Protein AF-A0A932MDP1-F1 (afdb_monomer_lite)

Radius of gyration: 22.22 Å; chains: 1; bounding box: 44×88×32 Å

Sequence (148 aa):
MPSPAPAIALRRVQPAVAAPDLAERGWITVPPAEAERRLGGPLATIPGLPSLGTSVFGTGPSAVARTIQVLGPGLTIELVQQRATTAAPERAARERAAAPAAMPQAERAIGDEPGRALTVPWEGFSVTGRALVPDDSLRRLLSRLSRP

Secondary structure (DSSP, 8-state):
----PPP--------------TTTTTEEE--HHHHHHHHTSPPPB-TTPPEEEEEEESSGGG-EEEEEEEEETTEEEEEEEEE-----HHHHHHHHHHS-S----S-SSS-----EEEEEEETTEEEEEEESS-HHHHHHHHTT-B--

pLDDT: mean 71.22, std 23.68, range [29.02, 95.0]

Structure (mmCIF, N/CA/C/O backbone):
data_AF-A0A932MDP1-F1
#
_entry.id   AF-A0A932MDP1-F1
#
loop_
_atom_site.group_PDB
_atom_site.id
_atom_site.type_symbol
_atom_site.label_atom_id
_atom_site.label_alt_id
_atom_site.label_comp_id
_atom_site.label_asym_id
_atom_site.label_entity_id
_atom_site.label_seq_id
_atom_site.pdbx_PDB_ins_code
_atom_site.Cartn_x
_atom_site.Cartn_y
_atom_site.Cartn_z
_atom_site.occupancy
_atom_site.B_iso_or_equiv
_atom_site.auth_seq_id
_atom_site.auth_comp_id
_atom_site.auth_asym_id
_atom_site.auth_atom_id
_atom_site.pdbx_PDB_model_num
ATOM 1 N N . MET A 1 1 ? 17.578 74.326 -5.468 1.00 46.22 1 MET A N 1
ATOM 2 C CA . MET A 1 1 ? 17.653 73.267 -6.496 1.00 46.22 1 MET A CA 1
ATOM 3 C C . MET A 1 1 ? 17.342 71.934 -5.829 1.00 46.22 1 MET A C 1
ATOM 5 O O . MET A 1 1 ? 17.886 71.703 -4.756 1.00 46.22 1 MET A O 1
ATOM 9 N N . PRO A 1 2 ? 16.385 71.158 -6.361 1.00 47.12 2 PRO A N 1
ATOM 10 C CA . PRO A 1 2 ? 15.727 70.072 -5.638 1.00 47.12 2 PRO A CA 1
ATOM 11 C C . PRO A 1 2 ? 16.583 68.804 -5.509 1.00 47.12 2 PRO A C 1
ATOM 13 O O . PRO A 1 2 ? 17.313 68.425 -6.419 1.00 47.12 2 PRO A O 1
ATOM 16 N N . SER A 1 3 ? 16.432 68.163 -4.351 1.00 43.78 3 SER A N 1
ATOM 17 C CA . SER A 1 3 ? 16.955 66.846 -3.983 1.00 43.78 3 SER A CA 1
ATOM 18 C C . SER A 1 3 ? 16.278 65.747 -4.816 1.00 43.78 3 SER A C 1
ATOM 20 O O . SER A 1 3 ? 15.045 65.751 -4.888 1.00 43.78 3 SER A O 1
ATOM 22 N N . PRO A 1 4 ? 16.998 64.786 -5.422 1.00 47.69 4 PRO A N 1
ATOM 23 C CA . PRO A 1 4 ? 16.349 63.619 -6.002 1.00 47.69 4 PRO A CA 1
ATOM 24 C C . PRO A 1 4 ? 15.900 62.669 -4.882 1.00 47.69 4 PRO A C 1
ATOM 26 O O . PRO A 1 4 ? 16.712 62.103 -4.152 1.00 47.69 4 PRO A O 1
ATOM 29 N N . ALA A 1 5 ? 14.584 62.505 -4.743 1.00 48.38 5 ALA A N 1
ATOM 30 C CA . ALA A 1 5 ? 13.978 61.476 -3.907 1.00 48.38 5 ALA A CA 1
ATOM 31 C C . ALA A 1 5 ? 14.319 60.076 -4.461 1.00 48.38 5 ALA A C 1
ATOM 33 O O . ALA A 1 5 ? 14.197 59.865 -5.671 1.00 48.38 5 ALA A O 1
ATOM 34 N N . PRO A 1 6 ? 14.716 59.097 -3.629 1.00 42.00 6 PRO A N 1
ATOM 35 C CA . PRO A 1 6 ? 14.896 57.736 -4.104 1.00 42.00 6 PRO A CA 1
ATOM 36 C C . PRO A 1 6 ? 13.525 57.111 -4.391 1.00 42.00 6 PRO A C 1
ATOM 38 O O . PRO A 1 6 ? 12.680 56.972 -3.507 1.00 42.00 6 PRO A O 1
ATOM 41 N N . ALA A 1 7 ? 13.304 56.737 -5.651 1.00 46.62 7 ALA A N 1
ATOM 42 C CA . ALA A 1 7 ? 12.147 55.967 -6.078 1.00 46.62 7 ALA A CA 1
ATOM 43 C C . ALA A 1 7 ? 12.170 54.586 -5.403 1.00 46.62 7 ALA A C 1
ATOM 45 O O . ALA A 1 7 ? 13.088 53.791 -5.612 1.00 46.62 7 ALA A O 1
ATOM 46 N N . ILE A 1 8 ? 11.147 54.293 -4.598 1.00 44.41 8 ILE A N 1
ATOM 47 C CA . ILE A 1 8 ? 10.910 52.962 -4.039 1.00 44.41 8 ILE A CA 1
ATOM 48 C C . ILE A 1 8 ? 10.470 52.064 -5.197 1.00 44.41 8 ILE A C 1
ATOM 50 O O . ILE A 1 8 ? 9.296 51.998 -5.558 1.00 44.41 8 ILE A O 1
ATOM 54 N N . ALA A 1 9 ? 11.430 51.380 -5.812 1.00 44.16 9 ALA A N 1
ATOM 55 C CA . ALA A 1 9 ? 11.133 50.259 -6.681 1.00 44.16 9 ALA A CA 1
ATOM 56 C C . ALA A 1 9 ? 10.560 49.138 -5.803 1.00 44.16 9 ALA A C 1
ATOM 58 O O . ALA A 1 9 ? 11.300 48.436 -5.112 1.00 44.16 9 ALA A O 1
ATOM 59 N N . LEU A 1 10 ? 9.235 48.971 -5.825 1.00 46.59 10 LEU A N 1
ATOM 60 C CA . LEU A 1 10 ? 8.562 47.761 -5.359 1.00 46.59 10 LEU A CA 1
ATOM 61 C C . LEU A 1 10 ? 9.043 46.600 -6.235 1.00 46.59 10 LEU A C 1
ATOM 63 O O . LEU A 1 10 ? 8.424 46.239 -7.238 1.00 46.59 10 LEU A O 1
ATOM 67 N N . ARG A 1 11 ? 10.196 46.026 -5.882 1.00 39.69 11 ARG A N 1
ATOM 68 C CA . ARG A 1 11 ? 10.621 44.733 -6.402 1.00 39.69 11 ARG A CA 1
ATOM 69 C C . ARG 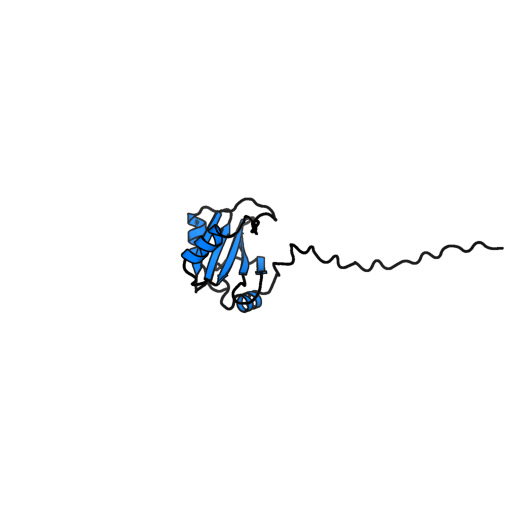A 1 11 ? 9.542 43.757 -5.957 1.00 39.69 11 ARG A C 1
ATOM 71 O O . ARG A 1 11 ? 9.449 43.437 -4.776 1.00 39.69 11 ARG A O 1
ATOM 78 N N . ARG A 1 12 ? 8.706 43.321 -6.907 1.00 41.50 12 ARG A N 1
ATOM 79 C CA . ARG A 1 12 ? 7.881 42.125 -6.742 1.00 41.50 12 ARG A CA 1
ATOM 80 C C . ARG A 1 12 ? 8.800 41.061 -6.167 1.00 41.50 12 ARG A C 1
ATOM 82 O O . ARG A 1 12 ? 9.736 40.632 -6.842 1.00 41.50 12 ARG A O 1
ATOM 89 N N . VAL A 1 13 ? 8.541 40.675 -4.925 1.00 40.75 13 VAL A N 1
ATOM 90 C CA . VAL A 1 13 ? 9.029 39.418 -4.388 1.00 40.75 13 VAL A CA 1
ATOM 91 C C . VAL A 1 13 ? 8.341 38.371 -5.255 1.00 40.75 13 VAL A C 1
ATOM 93 O O . VAL A 1 13 ? 7.198 37.997 -5.017 1.00 40.75 13 VAL A O 1
ATOM 96 N N . GLN A 1 14 ? 8.991 37.983 -6.355 1.00 38.03 14 GLN A N 1
ATOM 97 C CA . GLN A 1 14 ? 8.755 36.664 -6.911 1.00 38.03 14 GLN A CA 1
ATOM 98 C C . GLN A 1 14 ? 8.972 35.728 -5.727 1.00 38.03 14 GLN A C 1
ATOM 100 O O . GLN A 1 14 ? 10.034 35.837 -5.101 1.00 38.03 14 GLN A O 1
ATOM 105 N N . PRO A 1 15 ? 8.001 34.879 -5.352 1.00 37.72 15 PRO A N 1
ATOM 106 C CA . PRO A 1 15 ? 8.327 33.775 -4.481 1.00 37.72 15 PRO A CA 1
ATOM 107 C C . PRO A 1 15 ? 9.419 33.021 -5.229 1.00 37.72 15 PRO A C 1
ATOM 109 O O . PRO A 1 15 ? 9.168 32.390 -6.256 1.00 37.72 15 PRO A O 1
ATOM 112 N N . ALA A 1 16 ? 10.662 33.190 -4.774 1.00 38.00 16 ALA A N 1
ATOM 113 C CA . ALA A 1 16 ? 11.704 32.243 -5.062 1.00 38.00 16 ALA A CA 1
ATOM 114 C C . ALA A 1 16 ? 11.079 30.926 -4.634 1.00 38.00 16 ALA A C 1
ATOM 116 O O . ALA A 1 16 ? 10.789 30.737 -3.452 1.00 38.00 16 ALA A O 1
ATOM 117 N N . VAL A 1 17 ? 10.731 30.099 -5.619 1.00 44.00 17 VAL A N 1
ATOM 118 C CA . VAL A 1 17 ? 10.388 28.707 -5.397 1.00 44.00 17 VAL A CA 1
ATOM 119 C C . VAL A 1 17 ? 11.628 28.163 -4.718 1.00 44.00 17 VAL A C 1
ATOM 121 O O . VAL A 1 17 ? 12.634 27.885 -5.369 1.00 44.00 17 VAL A O 1
ATOM 124 N N . ALA A 1 18 ? 11.598 28.186 -3.388 1.00 35.44 18 ALA A N 1
ATOM 125 C CA . ALA A 1 18 ? 12.591 27.585 -2.541 1.00 35.44 18 ALA A CA 1
ATOM 126 C C . ALA A 1 18 ? 12.543 26.127 -2.951 1.00 35.44 18 ALA A C 1
ATOM 128 O O . ALA A 1 18 ? 11.578 25.429 -2.654 1.00 35.44 18 ALA A O 1
ATOM 129 N N . ALA A 1 19 ? 13.500 25.731 -3.786 1.00 37.69 19 ALA A N 1
ATOM 130 C CA . ALA A 1 19 ? 13.622 24.365 -4.224 1.00 37.69 19 ALA A CA 1
ATOM 131 C C . ALA A 1 19 ? 13.722 23.534 -2.944 1.00 37.69 19 ALA A C 1
ATOM 133 O O . ALA A 1 19 ? 14.692 23.737 -2.207 1.00 37.69 19 ALA A O 1
ATOM 134 N N . PRO A 1 20 ? 12.740 22.663 -2.646 1.00 38.12 20 PRO A N 1
ATOM 135 C CA . PRO A 1 20 ? 12.806 21.871 -1.445 1.00 38.12 20 PRO A CA 1
ATOM 136 C C . PRO A 1 20 ? 14.086 21.046 -1.477 1.00 38.12 20 PRO A C 1
ATOM 138 O O . PRO A 1 20 ? 14.567 20.571 -2.522 1.00 38.12 20 PRO A O 1
ATOM 141 N N . ASP A 1 21 ? 14.657 21.029 -0.292 1.00 37.06 21 ASP A N 1
ATOM 142 C CA . ASP A 1 21 ? 15.932 20.503 0.117 1.00 37.06 21 ASP A CA 1
ATOM 143 C C . ASP A 1 21 ? 16.197 19.103 -0.463 1.00 37.06 21 ASP A C 1
ATOM 145 O O . ASP A 1 21 ? 15.305 18.259 -0.565 1.00 37.06 21 ASP A O 1
ATOM 149 N N . LEU A 1 22 ? 17.433 18.860 -0.903 1.00 44.09 22 LEU A N 1
ATOM 150 C CA . LEU A 1 22 ? 17.832 17.701 -1.712 1.00 44.09 22 LEU A CA 1
ATOM 151 C C . LEU A 1 22 ? 17.597 16.333 -1.028 1.00 44.09 22 LEU A C 1
ATOM 153 O O . LEU A 1 22 ? 17.714 15.307 -1.692 1.00 44.09 22 LEU A O 1
ATOM 157 N N . ALA A 1 23 ? 17.249 16.306 0.261 1.00 44.84 23 ALA A N 1
ATOM 158 C CA . ALA A 1 23 ? 16.926 15.101 1.026 1.00 44.84 23 ALA A CA 1
ATOM 159 C C . ALA A 1 23 ? 15.446 14.665 0.914 1.00 44.84 23 ALA A C 1
ATOM 161 O O . ALA A 1 23 ? 15.159 13.471 0.984 1.00 44.84 23 ALA A O 1
ATOM 162 N N . GLU A 1 24 ? 14.515 15.585 0.631 1.00 47.09 24 GLU A N 1
ATOM 163 C CA . GLU A 1 24 ? 13.134 15.253 0.229 1.00 47.09 24 GLU A CA 1
ATOM 164 C C . GLU A 1 24 ? 13.041 14.864 -1.259 1.00 47.09 24 GLU A C 1
ATOM 166 O O . GLU A 1 24 ? 12.036 14.316 -1.708 1.00 47.09 24 GLU A O 1
ATOM 171 N N . ARG A 1 25 ? 14.111 15.071 -2.041 1.00 49.78 25 ARG A N 1
ATOM 172 C CA . ARG A 1 25 ? 14.144 14.805 -3.495 1.00 49.78 25 ARG A CA 1
ATOM 173 C C . ARG A 1 25 ? 14.170 13.326 -3.898 1.00 49.78 25 ARG A C 1
ATOM 175 O O . ARG A 1 25 ? 14.308 13.028 -5.083 1.00 49.78 25 ARG A O 1
ATOM 182 N N . GLY A 1 26 ? 14.046 12.402 -2.950 1.00 70.56 26 GLY A N 1
ATOM 183 C CA . GLY A 1 26 ? 14.027 10.967 -3.228 1.00 70.56 26 GLY A CA 1
ATOM 184 C C . GLY A 1 26 ? 12.630 10.404 -3.488 1.00 70.56 26 GLY A C 1
ATOM 185 O O . GLY A 1 26 ? 12.445 9.618 -4.417 1.00 70.56 26 GLY A O 1
ATOM 186 N N . TRP A 1 27 ? 11.657 10.775 -2.655 1.00 79.94 27 TRP A N 1
ATOM 187 C CA . TRP A 1 27 ? 10.306 10.224 -2.701 1.00 79.94 27 TRP A CA 1
ATOM 188 C C . TRP A 1 27 ? 9.373 11.207 -3.381 1.00 79.94 27 TRP A C 1
ATOM 190 O O . TRP A 1 27 ? 9.181 12.323 -2.910 1.00 79.94 27 TRP A O 1
ATOM 200 N N . ILE A 1 28 ? 8.754 10.778 -4.472 1.00 86.50 28 ILE A N 1
ATOM 201 C CA . ILE A 1 28 ? 7.751 11.584 -5.156 1.00 86.50 28 ILE A CA 1
ATOM 202 C C . ILE A 1 28 ? 6.363 11.020 -4.896 1.00 86.50 28 ILE A C 1
ATOM 204 O O . ILE A 1 28 ? 6.118 9.833 -5.104 1.00 86.50 28 ILE A O 1
ATOM 208 N N . THR A 1 29 ? 5.441 11.867 -4.449 1.00 90.94 29 THR A N 1
ATOM 209 C CA . THR A 1 29 ? 4.029 11.491 -4.361 1.00 90.94 29 THR A CA 1
ATOM 210 C C . THR A 1 29 ? 3.459 11.379 -5.765 1.00 90.94 29 THR A C 1
ATOM 212 O O . THR A 1 29 ? 3.566 12.307 -6.567 1.00 90.94 29 THR A O 1
ATOM 215 N N . VAL A 1 30 ? 2.874 10.227 -6.069 1.00 91.25 30 VAL A N 1
ATOM 216 C CA . VAL A 1 30 ? 2.350 9.905 -7.395 1.00 91.25 30 VAL A CA 1
ATOM 217 C C . VAL A 1 30 ? 0.993 9.215 -7.279 1.00 91.25 30 VAL A C 1
ATOM 219 O O . VAL A 1 30 ? 0.688 8.618 -6.245 1.00 91.25 30 VAL A O 1
ATOM 222 N N . PRO A 1 31 ? 0.169 9.247 -8.339 1.00 91.50 31 PRO A N 1
ATOM 223 C CA . PRO A 1 31 ? -1.018 8.405 -8.408 1.00 91.50 31 PRO A CA 1
ATOM 224 C C . PRO A 1 31 ? -0.653 6.910 -8.310 1.00 91.50 31 PRO A C 1
ATOM 226 O O . PRO A 1 31 ? 0.401 6.521 -8.822 1.00 91.50 31 PRO A O 1
ATOM 229 N N . PRO A 1 32 ? -1.529 6.047 -7.757 1.00 90.88 32 PRO A N 1
ATOM 230 C CA . PRO A 1 32 ? -1.259 4.612 -7.617 1.00 90.88 32 PRO A CA 1
ATOM 231 C C . PRO A 1 32 ? -0.826 3.935 -8.924 1.00 90.88 32 PRO A C 1
ATOM 233 O O . PRO A 1 32 ? 0.180 3.237 -8.948 1.00 90.88 32 PRO A O 1
ATOM 236 N N . ALA A 1 33 ? -1.498 4.240 -10.038 1.00 91.56 33 ALA A N 1
ATOM 237 C CA . ALA A 1 33 ? -1.155 3.687 -11.351 1.00 91.56 33 ALA A CA 1
ATOM 238 C C . ALA A 1 33 ? 0.273 4.046 -11.812 1.00 91.56 33 ALA A C 1
ATOM 240 O O . ALA A 1 33 ? 0.921 3.279 -12.521 1.00 91.56 33 ALA A O 1
ATOM 241 N N . GLU A 1 34 ? 0.789 5.214 -11.422 1.00 91.06 34 GLU A N 1
ATOM 242 C CA . GLU A 1 34 ? 2.168 5.601 -11.727 1.00 91.06 34 GLU A CA 1
ATOM 243 C C . GLU A 1 34 ? 3.170 4.879 -10.820 1.00 91.06 34 GLU A C 1
ATOM 245 O O . GLU A 1 34 ? 4.255 4.509 -11.271 1.00 91.06 34 GLU A O 1
ATOM 250 N N . ALA A 1 35 ? 2.793 4.611 -9.569 1.00 91.12 35 ALA A N 1
ATOM 251 C CA . ALA A 1 35 ? 3.597 3.776 -8.689 1.00 91.12 35 ALA A CA 1
ATOM 252 C C . ALA A 1 35 ? 3.718 2.343 -9.206 1.00 91.12 35 ALA A C 1
ATOM 254 O O . ALA A 1 35 ? 4.830 1.822 -9.286 1.00 91.12 35 ALA A O 1
ATOM 255 N N . GLU A 1 36 ? 2.611 1.752 -9.651 1.00 92.19 36 GLU A N 1
ATOM 256 C CA . GLU A 1 36 ? 2.592 0.425 -10.272 1.00 92.19 36 GLU A CA 1
ATOM 257 C C . GLU A 1 36 ? 3.476 0.360 -11.516 1.00 92.19 36 GLU A C 1
ATOM 259 O O . GLU A 1 36 ? 4.267 -0.571 -11.685 1.00 92.19 36 GLU A O 1
ATOM 264 N N . ARG A 1 37 ? 3.409 1.390 -12.370 1.00 90.38 37 ARG A N 1
ATOM 265 C CA . ARG A 1 37 ? 4.269 1.494 -13.555 1.00 90.38 37 ARG A CA 1
ATOM 266 C C . ARG A 1 37 ? 5.751 1.517 -13.197 1.00 90.38 37 ARG A C 1
ATOM 268 O O . ARG A 1 37 ? 6.531 0.802 -13.823 1.00 90.38 37 ARG A O 1
ATOM 275 N N . ARG A 1 38 ? 6.150 2.314 -12.203 1.00 89.12 38 ARG A N 1
ATOM 276 C CA . ARG A 1 38 ? 7.561 2.444 -11.795 1.00 89.12 38 ARG A CA 1
ATOM 277 C C . ARG A 1 38 ? 8.089 1.197 -11.112 1.00 89.12 38 ARG A C 1
ATOM 279 O O . ARG A 1 38 ? 9.222 0.804 -11.371 1.00 89.12 38 ARG A O 1
ATOM 286 N N . LEU A 1 39 ? 7.260 0.581 -10.280 1.00 89.19 39 LEU A N 1
ATOM 287 C CA . LEU A 1 39 ? 7.543 -0.687 -9.621 1.00 89.19 39 LEU A CA 1
ATOM 288 C C . LEU A 1 39 ? 7.564 -1.865 -10.623 1.00 89.19 39 LEU A C 1
ATOM 290 O O . LEU A 1 39 ? 8.259 -2.874 -10.442 1.00 89.19 39 LEU A O 1
ATOM 294 N N . GLY A 1 40 ? 6.822 -1.716 -11.721 1.00 89.69 40 GLY A N 1
ATOM 295 C CA . GLY A 1 40 ? 6.654 -2.703 -12.777 1.00 89.69 40 GLY A CA 1
ATOM 296 C C . GLY A 1 40 ? 5.772 -3.872 -12.343 1.00 89.69 40 GLY A C 1
ATOM 297 O O . GLY A 1 40 ? 6.114 -5.020 -12.625 1.00 89.69 40 GLY A O 1
ATOM 298 N N . GLY A 1 41 ? 4.684 -3.577 -11.629 1.00 90.44 41 GLY A N 1
ATOM 299 C CA . GLY A 1 41 ? 3.683 -4.541 -11.175 1.00 90.44 41 GLY A CA 1
ATOM 300 C C . GLY A 1 41 ? 2.683 -3.926 -10.191 1.00 90.44 41 GLY A C 1
ATOM 301 O O . GLY A 1 41 ? 2.722 -2.717 -9.969 1.00 90.44 41 GLY A O 1
ATOM 302 N N . PRO A 1 42 ? 1.770 -4.735 -9.628 1.00 92.50 42 PRO A N 1
ATOM 303 C CA . PRO A 1 42 ? 0.688 -4.235 -8.788 1.00 92.50 42 PRO A CA 1
ATOM 304 C C . PRO A 1 42 ? 1.198 -3.626 -7.481 1.00 92.50 42 PRO A C 1
ATOM 306 O O . PRO A 1 42 ? 2.197 -4.080 -6.913 1.00 92.50 42 PRO A O 1
ATOM 309 N N . LEU A 1 43 ? 0.472 -2.629 -6.982 1.00 93.44 43 LEU A N 1
ATOM 310 C CA . LEU A 1 43 ? 0.744 -2.009 -5.692 1.00 93.44 43 LEU A CA 1
ATOM 311 C C . LEU A 1 43 ? 0.059 -2.811 -4.582 1.00 93.44 43 LEU A C 1
ATOM 313 O O . LEU A 1 43 ? -1.104 -3.187 -4.692 1.00 93.44 43 LEU A O 1
ATOM 317 N N . ALA A 1 44 ? 0.775 -3.069 -3.497 1.00 93.94 44 ALA A N 1
ATOM 318 C CA . ALA A 1 44 ? 0.250 -3.776 -2.346 1.00 93.94 44 ALA A CA 1
ATOM 319 C C . ALA A 1 44 ? -0.584 -2.820 -1.485 1.00 93.94 44 ALA A C 1
ATOM 321 O O . ALA A 1 44 ? -0.125 -1.743 -1.090 1.00 93.94 44 ALA A O 1
ATOM 322 N N . THR A 1 45 ? -1.807 -3.232 -1.170 1.00 95.00 45 THR A N 1
ATOM 323 C CA . THR A 1 45 ? -2.742 -2.498 -0.310 1.00 95.00 45 THR A CA 1
ATOM 324 C C . THR A 1 45 ? -3.497 -3.461 0.599 1.00 95.00 45 THR A C 1
ATOM 326 O O . THR A 1 45 ? -3.516 -4.668 0.358 1.00 95.00 45 THR A O 1
ATOM 329 N N . ILE A 1 46 ? -4.119 -2.948 1.659 1.00 93.56 46 ILE A N 1
ATOM 330 C CA . ILE A 1 46 ? -5.034 -3.712 2.509 1.00 93.56 46 ILE A CA 1
ATOM 331 C C . ILE A 1 46 ? -6.474 -3.276 2.190 1.00 93.56 46 ILE A C 1
ATOM 333 O O . ILE A 1 46 ? -6.815 -2.105 2.395 1.00 93.56 46 ILE A O 1
ATOM 337 N N . PRO A 1 47 ? -7.347 -4.194 1.732 1.00 90.75 47 PRO A N 1
ATOM 338 C CA . PRO A 1 47 ? -8.739 -3.893 1.418 1.00 90.75 47 PRO A CA 1
ATOM 339 C C . PRO A 1 47 ? -9.516 -3.283 2.576 1.00 90.75 47 PRO A C 1
ATOM 341 O O . PRO A 1 47 ? -9.448 -3.756 3.715 1.00 90.75 47 PRO A O 1
ATOM 344 N N . GLY A 1 48 ? -10.336 -2.285 2.251 1.00 89.00 48 GLY A N 1
ATOM 345 C CA . GLY A 1 48 ? -11.205 -1.604 3.208 1.00 89.00 48 GLY A CA 1
ATOM 346 C C . GLY A 1 48 ? -10.496 -0.558 4.068 1.00 89.00 48 GLY A C 1
ATOM 347 O O . GLY A 1 48 ? -11.163 0.078 4.880 1.00 89.00 48 GLY A O 1
ATOM 348 N N . LEU A 1 49 ? -9.185 -0.349 3.889 1.00 92.44 49 LEU A N 1
ATOM 349 C CA . LEU A 1 49 ? -8.462 0.746 4.531 1.00 92.44 49 LEU A CA 1
ATOM 350 C C . LEU A 1 49 ? -8.330 1.948 3.583 1.00 92.44 49 LEU A C 1
ATOM 352 O O . LEU A 1 49 ? -7.879 1.780 2.447 1.00 92.44 49 LEU A O 1
ATOM 356 N N . PRO A 1 50 ? -8.671 3.169 4.031 1.00 92.31 50 PRO A N 1
ATOM 357 C CA . PRO A 1 50 ? -8.431 4.381 3.258 1.00 92.31 50 PRO A CA 1
ATOM 358 C C . PRO A 1 50 ? -6.934 4.618 3.046 1.00 92.31 50 PRO A C 1
ATOM 360 O O . PRO A 1 50 ? -6.155 4.563 3.998 1.00 92.31 50 PRO A O 1
ATOM 363 N N . SER A 1 51 ? -6.540 4.946 1.818 1.00 90.69 51 SER A N 1
ATOM 364 C CA . SER A 1 51 ? -5.166 5.338 1.491 1.00 90.69 51 SER A CA 1
ATOM 365 C C . SER A 1 51 ? -4.990 6.852 1.633 1.00 90.69 51 SER A C 1
ATOM 367 O O . SER A 1 51 ? -5.759 7.621 1.061 1.00 90.69 51 SER A O 1
ATOM 369 N N . LEU A 1 52 ? -3.964 7.284 2.368 1.00 90.38 52 LEU A N 1
ATOM 370 C CA . LEU A 1 52 ? -3.584 8.698 2.506 1.00 90.38 52 LEU A CA 1
ATOM 371 C C . LEU A 1 52 ? -2.699 9.178 1.356 1.00 90.38 52 LEU A C 1
ATOM 373 O O . LEU A 1 52 ? -2.709 10.357 1.013 1.00 90.38 52 LEU A O 1
ATOM 377 N N . GLY A 1 53 ? -1.926 8.274 0.762 1.00 90.69 53 GLY A N 1
ATOM 378 C CA . GLY A 1 53 ? -1.062 8.610 -0.356 1.00 90.69 53 GLY A CA 1
ATOM 379 C C . GLY A 1 53 ? -0.128 7.479 -0.746 1.00 90.69 53 GLY A C 1
ATOM 380 O O . GLY A 1 53 ? 0.079 6.521 0.007 1.00 90.69 53 GLY A O 1
ATOM 381 N N . THR A 1 54 ? 0.443 7.637 -1.936 1.00 92.19 54 THR A N 1
ATOM 382 C CA . THR A 1 54 ? 1.467 6.754 -2.481 1.00 92.19 54 THR A CA 1
ATOM 383 C C . THR A 1 54 ? 2.654 7.590 -2.926 1.00 92.19 54 THR A C 1
ATOM 385 O O . THR A 1 54 ? 2.502 8.572 -3.655 1.00 92.19 54 THR A O 1
ATOM 388 N N . SER A 1 55 ? 3.843 7.185 -2.503 1.00 91.94 55 SER A N 1
ATOM 389 C CA . SER A 1 55 ? 5.098 7.802 -2.907 1.00 91.94 55 SER A CA 1
ATOM 390 C C . SER A 1 55 ? 6.025 6.758 -3.508 1.00 91.94 55 SER A C 1
ATOM 392 O O . SER A 1 55 ? 5.987 5.593 -3.125 1.00 91.94 55 SER A O 1
ATOM 394 N N . VAL A 1 56 ? 6.872 7.160 -4.449 1.00 88.06 56 VAL A N 1
ATOM 395 C CA . VAL A 1 56 ? 7.843 6.266 -5.090 1.00 88.06 56 VAL A CA 1
ATOM 396 C C . VAL A 1 56 ? 9.233 6.863 -5.017 1.00 88.06 56 VAL A C 1
ATOM 398 O O . VAL A 1 56 ? 9.408 8.059 -5.242 1.00 88.06 56 VAL A O 1
ATOM 401 N N . PHE A 1 57 ? 10.209 6.004 -4.758 1.00 86.44 57 PHE A N 1
ATOM 402 C CA . PHE A 1 57 ? 11.628 6.292 -4.858 1.00 86.44 57 PHE A CA 1
ATOM 403 C C . PHE A 1 57 ? 12.251 5.485 -6.001 1.00 86.44 57 PHE A C 1
ATOM 405 O O . PHE A 1 57 ? 11.940 4.307 -6.184 1.00 86.44 57 PHE A O 1
ATOM 412 N N . GLY A 1 58 ? 13.165 6.109 -6.746 1.00 81.50 58 GLY A N 1
ATOM 413 C CA . GLY A 1 58 ? 13.925 5.448 -7.807 1.00 81.50 58 GLY A CA 1
ATOM 414 C C . GLY A 1 58 ? 13.123 5.144 -9.078 1.00 81.50 58 GLY A C 1
ATOM 415 O O . GLY A 1 58 ? 11.997 5.608 -9.279 1.00 81.50 58 GLY A O 1
ATOM 416 N N . THR A 1 59 ? 13.747 4.382 -9.977 1.00 73.31 59 THR A N 1
ATOM 417 C CA . THR A 1 59 ? 13.183 3.968 -11.268 1.00 73.31 59 THR A CA 1
ATOM 418 C C . THR A 1 59 ? 13.622 2.546 -11.622 1.00 73.31 59 THR A C 1
ATOM 420 O O . THR A 1 59 ? 14.677 2.072 -11.192 1.00 73.31 59 THR A O 1
ATOM 423 N N . GLY A 1 60 ? 12.811 1.856 -12.427 1.00 72.31 60 GLY A N 1
ATOM 424 C CA . GLY A 1 60 ? 13.156 0.538 -12.956 1.00 72.31 60 GLY A CA 1
ATOM 425 C C . GLY A 1 60 ? 13.282 -0.538 -11.863 1.00 72.31 60 GLY A C 1
ATOM 426 O O . GLY A 1 60 ? 12.477 -0.561 -10.935 1.00 72.31 60 GLY A O 1
ATOM 427 N N . PRO A 1 61 ? 14.270 -1.451 -11.944 1.00 73.06 61 PRO A N 1
ATOM 428 C CA . PRO A 1 61 ? 14.390 -2.589 -11.023 1.00 73.06 61 PRO A CA 1
ATOM 429 C C . PRO A 1 61 ? 14.600 -2.224 -9.547 1.00 73.06 61 PRO A C 1
ATOM 431 O O . PRO A 1 61 ? 14.321 -3.051 -8.683 1.00 73.06 61 PRO A O 1
ATOM 434 N N . SER A 1 62 ? 15.080 -1.009 -9.269 1.00 79.62 62 SER A N 1
ATOM 435 C CA . SER A 1 62 ? 15.333 -0.499 -7.914 1.00 79.62 62 SER A CA 1
ATOM 436 C C . SER A 1 62 ? 14.209 0.404 -7.399 1.00 79.62 62 SER A C 1
ATOM 438 O O . SER A 1 62 ? 14.388 1.079 -6.387 1.00 79.62 62 SER A O 1
ATOM 440 N N . ALA A 1 63 ? 13.079 0.47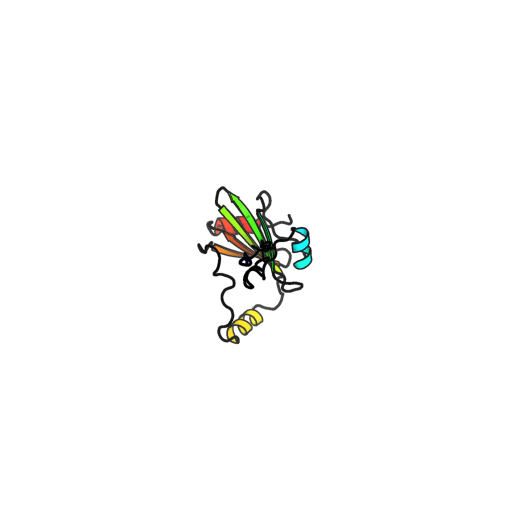9 -8.109 1.00 85.44 63 ALA A N 1
ATOM 441 C CA . ALA A 1 63 ? 11.946 1.277 -7.675 1.00 85.44 63 ALA A CA 1
ATOM 442 C C . ALA A 1 63 ? 11.348 0.717 -6.378 1.00 85.44 63 ALA A C 1
ATOM 444 O O . ALA A 1 63 ? 11.121 -0.490 -6.242 1.00 85.44 63 ALA A O 1
ATOM 445 N N . VAL A 1 64 ? 11.056 1.623 -5.450 1.00 90.31 64 VAL A N 1
ATOM 446 C CA . VAL A 1 64 ? 10.399 1.320 -4.179 1.00 90.31 64 VAL A CA 1
ATOM 447 C C . VAL A 1 64 ? 9.139 2.165 -4.092 1.00 90.31 64 VAL A C 1
ATOM 449 O O . VAL A 1 64 ? 9.199 3.382 -4.256 1.00 90.31 64 VAL A O 1
ATOM 452 N N . ALA A 1 65 ? 8.000 1.535 -3.836 1.00 92.06 65 ALA A N 1
ATOM 453 C CA . ALA A 1 65 ? 6.736 2.213 -3.595 1.00 92.06 65 ALA A CA 1
ATOM 454 C C . ALA A 1 65 ? 6.426 2.216 -2.094 1.00 92.06 65 ALA A C 1
ATOM 456 O O . ALA A 1 65 ? 6.672 1.236 -1.398 1.00 92.06 65 ALA A O 1
ATOM 457 N N . ARG A 1 66 ? 5.879 3.316 -1.589 1.00 93.31 66 ARG A N 1
ATOM 458 C CA . ARG A 1 66 ? 5.421 3.485 -0.210 1.00 93.31 66 ARG A CA 1
ATOM 459 C C . ARG A 1 66 ? 3.959 3.887 -0.249 1.00 93.31 66 ARG A C 1
ATOM 461 O O . ARG A 1 66 ? 3.632 4.909 -0.846 1.00 93.31 66 ARG A O 1
ATOM 468 N N . THR A 1 67 ? 3.101 3.128 0.415 1.00 94.06 67 THR A N 1
ATOM 469 C CA . THR A 1 67 ? 1.674 3.439 0.555 1.00 94.06 67 THR A CA 1
ATOM 470 C C . THR A 1 67 ? 1.347 3.617 2.025 1.00 94.06 67 THR A C 1
ATOM 472 O O . THR A 1 67 ? 1.714 2.775 2.840 1.00 94.06 67 THR A O 1
ATOM 475 N N . ILE A 1 68 ? 0.645 4.693 2.374 1.00 93.69 68 ILE A N 1
ATOM 476 C CA . ILE A 1 68 ? 0.181 4.929 3.745 1.00 93.69 68 ILE A CA 1
ATOM 477 C C . ILE A 1 68 ? -1.328 4.706 3.782 1.00 93.69 68 ILE A C 1
ATOM 479 O O . ILE A 1 68 ? -2.059 5.345 3.023 1.00 93.69 68 ILE A O 1
ATOM 483 N N . GLN A 1 69 ? -1.796 3.821 4.662 1.00 93.62 69 GLN A N 1
ATOM 484 C CA . GLN A 1 69 ? -3.219 3.539 4.858 1.00 93.62 69 GLN A CA 1
ATOM 485 C C . GLN A 1 69 ? -3.643 3.759 6.310 1.00 93.62 69 GLN A C 1
ATOM 487 O O . GLN A 1 69 ? -2.854 3.589 7.238 1.00 93.62 69 GLN A O 1
ATOM 492 N N . VAL A 1 70 ? -4.900 4.143 6.514 1.00 94.12 70 VAL A N 1
ATOM 493 C CA . VAL A 1 70 ? -5.471 4.415 7.838 1.00 94.12 70 VAL A CA 1
ATOM 494 C C . VAL A 1 70 ? -6.051 3.130 8.420 1.00 94.12 70 VAL A C 1
ATOM 496 O O . VAL A 1 70 ? -6.953 2.540 7.832 1.00 94.12 70 VAL A O 1
ATOM 499 N N . LEU A 1 71 ? -5.562 2.714 9.590 1.00 89.75 71 LEU A N 1
ATOM 500 C CA . LEU A 1 71 ? -6.110 1.586 10.356 1.00 89.75 71 LEU A CA 1
ATOM 501 C C . LEU A 1 71 ? -7.289 2.013 11.237 1.00 89.75 71 LEU A C 1
ATOM 503 O O . LEU A 1 71 ? -8.192 1.224 11.502 1.00 89.75 71 LEU A O 1
ATOM 507 N N . GLY A 1 72 ? -7.260 3.259 11.708 1.00 84.88 72 GLY A N 1
ATOM 508 C CA . GLY A 1 72 ? -8.252 3.843 12.601 1.00 84.88 72 GLY A CA 1
ATOM 509 C C . GLY A 1 72 ? -7.846 5.257 13.022 1.00 84.88 72 GLY A C 1
ATOM 510 O O . GLY A 1 72 ? -6.842 5.778 12.530 1.00 84.88 72 GLY A O 1
ATOM 511 N N . PRO A 1 73 ? -8.599 5.902 13.927 1.00 83.00 73 PRO A N 1
ATOM 512 C CA . PRO A 1 73 ? -8.287 7.249 14.397 1.00 83.00 73 PRO A CA 1
ATOM 513 C C . PRO A 1 73 ? -6.853 7.339 14.942 1.00 83.00 73 PRO A C 1
ATOM 515 O O . PRO A 1 73 ? -6.514 6.671 15.914 1.00 83.00 73 PRO A O 1
ATOM 518 N N . GLY A 1 74 ? -6.002 8.136 14.289 1.00 84.06 74 GLY A N 1
ATOM 519 C CA . GLY A 1 74 ? -4.601 8.334 14.682 1.00 84.06 74 GLY A CA 1
ATOM 520 C C . GLY A 1 74 ? -3.653 7.158 14.408 1.00 84.06 74 GLY A C 1
ATOM 521 O O . GLY A 1 74 ? -2.471 7.266 14.716 1.00 84.06 74 GLY A O 1
ATOM 522 N N . LEU A 1 75 ? -4.126 6.058 13.811 1.00 89.00 75 LEU A N 1
ATOM 523 C CA . LEU A 1 75 ? -3.310 4.880 13.509 1.00 89.00 75 LEU A CA 1
ATOM 524 C C . LEU A 1 75 ? -3.192 4.674 12.003 1.00 89.00 75 LEU A C 1
ATOM 526 O O . LEU A 1 75 ? -4.191 4.569 11.288 1.00 89.00 75 LEU A O 1
ATOM 530 N N . THR A 1 76 ? -1.956 4.552 11.531 1.00 92.75 76 THR A N 1
ATOM 531 C CA . THR A 1 76 ? -1.651 4.269 10.129 1.00 92.75 76 THR A CA 1
ATOM 532 C C . THR A 1 76 ? -0.765 3.041 10.000 1.00 92.75 76 THR A C 1
ATOM 534 O O . THR A 1 76 ? -0.092 2.624 10.946 1.00 92.75 76 THR A O 1
ATOM 537 N N . ILE A 1 77 ? -0.801 2.453 8.813 1.00 92.62 77 ILE A N 1
ATOM 538 C CA . ILE A 1 77 ? 0.165 1.471 8.357 1.00 92.62 77 ILE A CA 1
ATOM 539 C C . ILE A 1 77 ? 0.869 2.011 7.123 1.00 92.62 77 ILE A C 1
ATOM 541 O O . ILE A 1 77 ? 0.243 2.505 6.185 1.00 92.62 77 ILE A O 1
ATOM 545 N N . GLU A 1 78 ? 2.183 1.895 7.133 1.00 93.69 78 GLU A N 1
ATOM 546 C CA . GLU A 1 78 ? 3.033 2.133 5.983 1.00 93.69 78 GLU A CA 1
ATOM 547 C C . GLU A 1 78 ? 3.381 0.794 5.338 1.00 93.69 78 GLU A C 1
ATOM 549 O O . GLU A 1 78 ? 3.885 -0.109 6.003 1.00 93.69 78 GLU A O 1
ATOM 554 N N . LEU A 1 79 ? 3.129 0.677 4.039 1.00 94.25 79 LEU A N 1
ATOM 555 C CA . LEU A 1 79 ? 3.505 -0.463 3.214 1.00 94.25 79 LEU A CA 1
ATOM 556 C C . LEU A 1 79 ? 4.627 -0.021 2.276 1.00 94.25 79 LEU A C 1
ATOM 558 O O . LEU A 1 79 ? 4.385 0.728 1.331 1.00 94.25 79 LEU A O 1
ATOM 562 N N . VAL A 1 80 ? 5.852 -0.471 2.539 1.00 93.81 80 VAL A N 1
ATOM 563 C CA . VAL A 1 80 ? 7.009 -0.250 1.663 1.00 93.81 80 VAL A CA 1
ATOM 564 C C . VAL A 1 80 ? 7.210 -1.485 0.801 1.00 93.81 80 VAL A C 1
ATOM 566 O O . VAL A 1 80 ? 7.542 -2.555 1.305 1.00 93.81 80 VAL A O 1
ATOM 569 N N . GLN A 1 81 ? 7.019 -1.341 -0.500 1.00 93.56 81 GLN A N 1
ATOM 570 C CA . GLN A 1 81 ? 7.096 -2.412 -1.477 1.00 93.56 81 GLN A CA 1
ATOM 571 C C . GLN A 1 81 ? 8.271 -2.200 -2.421 1.00 93.56 81 GLN A C 1
ATOM 573 O O . GLN A 1 81 ? 8.449 -1.131 -2.999 1.00 93.56 81 GLN A O 1
ATOM 578 N N . GLN A 1 82 ? 9.031 -3.262 -2.638 1.00 92.19 82 GLN A N 1
ATOM 579 C CA . GLN A 1 82 ? 10.101 -3.312 -3.628 1.00 92.19 82 GLN A CA 1
ATOM 580 C C . GLN A 1 82 ? 10.068 -4.650 -4.352 1.00 92.19 82 GLN A C 1
ATOM 582 O O . GLN A 1 82 ? 9.563 -5.644 -3.824 1.00 92.19 82 GLN A O 1
ATOM 587 N N . ARG A 1 83 ? 10.607 -4.698 -5.569 1.00 88.31 83 ARG A N 1
ATOM 588 C CA . ARG A 1 83 ? 10.705 -5.953 -6.319 1.00 88.31 83 ARG A CA 1
ATOM 589 C C . ARG A 1 83 ? 11.563 -6.949 -5.537 1.00 88.31 83 ARG A C 1
ATOM 591 O O . ARG A 1 83 ? 12.642 -6.593 -5.065 1.00 88.31 83 ARG A O 1
ATOM 598 N N . ALA A 1 84 ? 11.095 -8.188 -5.393 1.00 82.94 84 ALA A N 1
ATOM 599 C CA . ALA A 1 84 ? 11.904 -9.229 -4.779 1.00 82.94 84 ALA A CA 1
ATOM 600 C C . ALA A 1 84 ? 13.031 -9.568 -5.759 1.00 82.94 84 ALA A C 1
ATOM 602 O O . ALA A 1 84 ? 12.820 -10.236 -6.772 1.00 82.94 84 ALA A O 1
ATOM 603 N N . THR A 1 85 ? 14.237 -9.065 -5.508 1.00 62.12 85 THR A N 1
ATOM 604 C CA . THR A 1 85 ? 15.413 -9.519 -6.239 1.00 62.12 85 THR A CA 1
ATOM 605 C C . THR A 1 85 ? 15.664 -10.966 -5.838 1.00 62.12 85 THR A C 1
ATOM 607 O O . THR A 1 85 ? 16.025 -11.264 -4.704 1.00 62.12 85 THR A O 1
ATOM 610 N N . THR A 1 86 ? 15.520 -11.891 -6.785 1.00 47.12 86 THR A N 1
ATOM 611 C CA . THR A 1 86 ? 15.951 -13.297 -6.675 1.00 47.12 86 THR A CA 1
ATOM 612 C C . T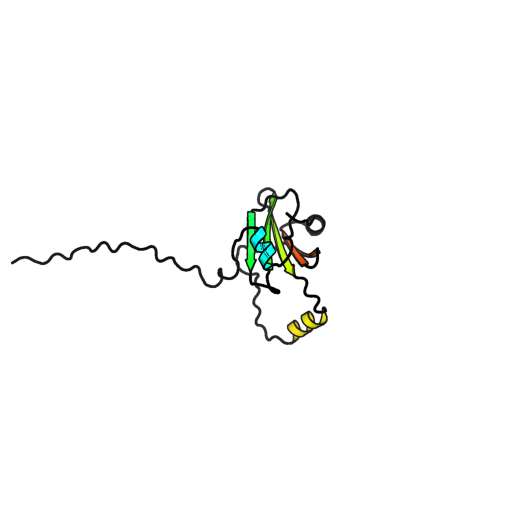HR A 1 86 ? 17.481 -13.443 -6.602 1.00 47.12 86 THR A C 1
ATOM 614 O O . THR A 1 86 ? 18.043 -14.474 -6.963 1.00 47.12 86 THR A O 1
ATOM 617 N N . ALA A 1 87 ? 18.189 -12.419 -6.117 1.00 39.09 87 ALA A N 1
ATOM 618 C CA . ALA A 1 87 ? 19.591 -12.511 -5.766 1.00 39.09 87 ALA A CA 1
ATOM 619 C C . ALA A 1 87 ? 19.670 -13.118 -4.362 1.00 39.09 87 ALA A C 1
ATOM 621 O O . ALA A 1 87 ? 19.345 -12.471 -3.372 1.00 39.09 87 ALA A O 1
ATOM 622 N N . ALA A 1 88 ? 20.052 -14.393 -4.331 1.00 37.06 88 ALA A N 1
ATOM 623 C CA . ALA A 1 88 ? 20.259 -15.243 -3.169 1.00 37.06 88 ALA A CA 1
ATOM 624 C C . ALA A 1 88 ? 20.704 -14.506 -1.880 1.00 37.06 88 ALA A C 1
ATOM 626 O O . ALA A 1 88 ? 21.524 -13.582 -1.948 1.00 37.06 88 ALA A O 1
ATOM 627 N N . PRO A 1 89 ? 20.263 -14.973 -0.693 1.00 44.03 89 PRO A N 1
ATOM 628 C CA . PRO A 1 89 ? 20.600 -14.388 0.613 1.00 44.03 89 PRO A CA 1
ATOM 629 C C . PRO A 1 89 ? 22.115 -14.225 0.870 1.00 44.03 89 PRO A C 1
ATOM 631 O O . PRO A 1 89 ? 22.514 -13.422 1.712 1.00 44.03 89 PRO A O 1
ATOM 634 N N . GLU A 1 90 ? 22.975 -14.908 0.107 1.00 37.91 90 GLU A N 1
ATOM 635 C CA . GLU A 1 90 ? 24.434 -14.753 0.147 1.00 37.91 90 GLU A CA 1
ATOM 636 C C . GLU A 1 90 ? 24.969 -13.426 -0.416 1.00 37.91 90 GLU A C 1
ATOM 638 O O . GLU A 1 90 ? 25.974 -12.930 0.098 1.00 37.91 90 GLU A O 1
ATOM 643 N N . ARG A 1 91 ? 24.330 -12.802 -1.422 1.00 41.41 91 ARG A N 1
ATOM 644 C CA . ARG A 1 91 ? 24.763 -11.465 -1.885 1.00 41.41 91 ARG A CA 1
ATOM 645 C C . ARG A 1 91 ? 24.409 -10.388 -0.867 1.00 41.41 91 ARG A C 1
ATOM 647 O O . ARG A 1 91 ? 25.257 -9.559 -0.576 1.00 41.41 91 ARG A O 1
ATOM 654 N N . ALA A 1 92 ? 23.233 -10.469 -0.245 1.00 46.00 92 ALA A N 1
ATOM 655 C CA . ALA A 1 92 ? 22.839 -9.556 0.830 1.00 46.00 92 ALA A CA 1
ATOM 656 C C . ALA A 1 92 ? 23.753 -9.666 2.071 1.00 46.00 92 ALA A C 1
ATOM 658 O O . ALA A 1 92 ? 24.010 -8.666 2.741 1.00 46.00 92 ALA A O 1
ATOM 659 N N . ALA A 1 93 ? 24.284 -10.861 2.359 1.00 44.84 93 ALA A N 1
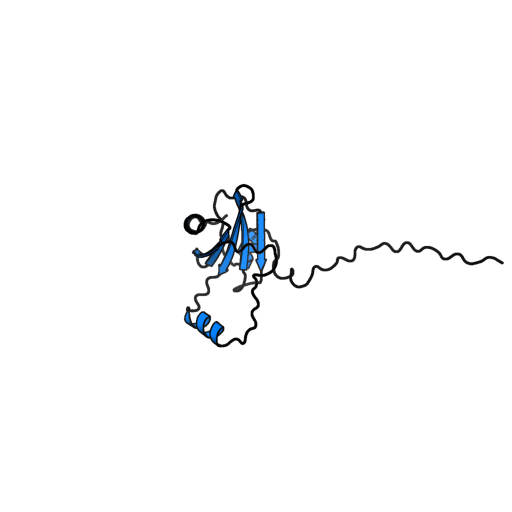ATOM 660 C CA . ALA A 1 93 ? 25.269 -11.069 3.421 1.00 44.84 93 ALA A CA 1
ATOM 661 C C . ALA A 1 93 ? 26.682 -10.585 3.033 1.00 44.84 93 ALA A C 1
ATOM 663 O O . ALA A 1 93 ? 27.366 -9.982 3.860 1.00 44.84 93 ALA A O 1
ATOM 664 N N . ARG A 1 94 ? 27.120 -10.792 1.780 1.00 37.53 94 ARG A N 1
ATOM 665 C CA . ARG A 1 94 ? 28.441 -10.336 1.305 1.00 37.53 94 ARG A CA 1
ATOM 666 C C . ARG A 1 94 ? 28.520 -8.829 1.057 1.00 37.53 94 ARG A C 1
ATOM 668 O O . ARG A 1 94 ? 29.543 -8.241 1.386 1.00 37.53 94 ARG A O 1
ATOM 675 N N . GLU A 1 95 ? 27.461 -8.185 0.567 1.00 40.66 95 GLU A N 1
ATOM 676 C CA . GLU A 1 95 ? 27.412 -6.716 0.446 1.00 40.66 95 GLU A CA 1
ATOM 677 C C . GLU A 1 95 ? 27.409 -6.035 1.824 1.00 40.66 95 GLU A C 1
ATOM 679 O O . GLU A 1 95 ? 28.050 -5.001 1.996 1.00 40.66 95 GLU A O 1
ATOM 684 N N . ARG A 1 96 ? 26.799 -6.661 2.844 1.00 45.81 96 ARG A N 1
ATOM 685 C CA . ARG A 1 96 ? 26.886 -6.200 4.244 1.00 45.81 96 ARG A CA 1
ATOM 686 C C . ARG A 1 96 ? 28.275 -6.357 4.864 1.00 45.81 96 ARG A C 1
ATOM 688 O O . ARG A 1 96 ? 28.602 -5.603 5.772 1.00 45.81 96 ARG A O 1
ATOM 695 N N . ALA A 1 97 ? 29.076 -7.317 4.404 1.00 36.75 97 ALA A N 1
ATOM 696 C CA . ALA A 1 97 ? 30.406 -7.581 4.955 1.00 36.75 97 ALA A CA 1
ATOM 697 C C . ALA A 1 97 ? 31.530 -6.767 4.284 1.00 36.75 97 ALA A C 1
ATOM 699 O O . ALA A 1 97 ? 32.613 -6.661 4.852 1.00 36.75 97 ALA A O 1
ATOM 700 N N . ALA A 1 98 ? 31.294 -6.199 3.094 1.00 36.53 98 ALA A N 1
ATOM 701 C CA . ALA A 1 98 ? 32.327 -5.536 2.290 1.00 36.53 98 ALA A CA 1
ATOM 702 C C . ALA A 1 98 ? 32.162 -4.010 2.144 1.00 36.53 98 ALA A C 1
ATOM 704 O O . ALA A 1 98 ? 33.021 -3.368 1.542 1.00 36.53 98 ALA A O 1
ATOM 705 N N . ALA A 1 99 ? 31.098 -3.410 2.687 1.00 32.38 99 ALA A N 1
ATOM 706 C CA . ALA A 1 99 ? 30.911 -1.961 2.658 1.00 32.38 99 ALA A CA 1
ATOM 707 C C . ALA A 1 99 ? 31.429 -1.311 3.959 1.00 32.38 99 ALA A C 1
ATOM 709 O O . ALA A 1 99 ? 30.886 -1.588 5.033 1.00 32.38 99 ALA A O 1
ATOM 710 N N . PRO A 1 100 ? 32.434 -0.415 3.911 1.00 29.02 100 PRO A N 1
ATOM 711 C CA . PRO A 1 100 ? 32.746 0.437 5.051 1.00 29.02 100 PRO A CA 1
ATOM 712 C C . PRO A 1 100 ? 31.559 1.380 5.287 1.00 29.02 100 PRO A C 1
ATOM 714 O O . PRO A 1 100 ? 31.282 2.225 4.449 1.00 29.02 100 PRO A O 1
ATOM 717 N N . ALA A 1 101 ? 30.835 1.179 6.392 1.00 42.38 101 ALA A N 1
ATOM 718 C CA . ALA A 1 101 ? 29.982 2.134 7.119 1.00 42.38 101 ALA A CA 1
ATOM 719 C C . ALA A 1 101 ? 29.423 3.363 6.350 1.00 42.38 101 ALA A C 1
ATOM 721 O O . ALA A 1 101 ? 29.499 4.488 6.837 1.00 42.38 101 ALA A O 1
ATOM 722 N N . ALA A 1 102 ? 28.821 3.161 5.176 1.00 35.50 102 ALA A N 1
ATOM 723 C CA . ALA A 1 102 ? 28.217 4.221 4.369 1.00 35.50 102 ALA A CA 1
ATOM 724 C C . ALA A 1 102 ? 26.906 3.745 3.727 1.00 35.50 102 ALA A C 1
ATOM 726 O O . ALA A 1 102 ? 26.712 3.788 2.518 1.00 35.50 102 ALA A O 1
ATOM 727 N N . MET A 1 103 ? 25.980 3.300 4.573 1.00 30.67 103 MET A N 1
ATOM 728 C CA . MET A 1 103 ? 24.554 3.517 4.349 1.00 30.67 103 MET A CA 1
ATOM 729 C C . MET A 1 103 ? 23.984 4.048 5.663 1.00 30.67 103 MET A C 1
ATOM 731 O O . MET A 1 103 ? 23.746 3.260 6.582 1.00 30.67 103 MET A O 1
ATOM 735 N N . PRO A 1 104 ? 23.798 5.368 5.822 1.00 34.50 104 PRO A N 1
ATOM 736 C CA . PRO A 1 104 ? 22.932 5.831 6.880 1.00 34.50 104 PRO A CA 1
ATOM 737 C C . PRO A 1 104 ? 21.524 5.391 6.484 1.00 34.50 104 PRO A C 1
ATOM 739 O O . PRO A 1 104 ? 21.031 5.731 5.413 1.00 34.50 104 PRO A O 1
ATOM 742 N N . GLN A 1 105 ? 20.934 4.543 7.321 1.00 37.84 105 GLN A N 1
ATOM 743 C CA . GLN A 1 105 ? 19.533 4.634 7.719 1.00 37.84 105 GLN A CA 1
ATOM 744 C C . GLN A 1 105 ? 18.714 5.586 6.829 1.00 37.84 105 GLN A C 1
ATOM 746 O O . GLN A 1 105 ? 18.632 6.780 7.107 1.00 37.84 105 GLN A O 1
ATOM 751 N N . ALA A 1 106 ? 18.031 5.063 5.808 1.00 36.72 106 ALA A N 1
ATOM 752 C CA . ALA A 1 106 ? 16.888 5.752 5.194 1.00 36.72 106 ALA A CA 1
ATOM 753 C C . ALA A 1 106 ? 15.668 5.734 6.149 1.00 36.72 106 ALA A C 1
ATOM 755 O O . ALA A 1 106 ? 14.530 5.507 5.752 1.00 36.72 106 ALA A O 1
ATOM 756 N N . GLU A 1 107 ? 15.950 5.878 7.440 1.00 38.81 107 GLU A N 1
ATOM 757 C CA . GLU A 1 107 ? 15.104 5.618 8.594 1.00 38.81 107 GLU A CA 1
ATOM 758 C C . GLU A 1 107 ? 15.703 6.428 9.746 1.00 38.81 107 GLU A C 1
ATOM 760 O O . GLU A 1 107 ? 16.314 5.880 10.652 1.00 38.81 107 GLU A O 1
ATOM 765 N N . ARG A 1 108 ? 15.699 7.757 9.607 1.00 38.47 108 ARG A N 1
ATOM 766 C CA . ARG A 1 108 ? 15.858 8.718 10.713 1.00 38.47 108 ARG A CA 1
ATOM 767 C C . ARG A 1 108 ? 15.592 10.141 10.228 1.00 38.47 108 ARG A C 1
ATOM 769 O O . ARG A 1 108 ? 16.436 11.021 10.324 1.00 38.47 108 ARG A O 1
ATOM 776 N N . ALA A 1 109 ? 14.405 10.356 9.675 1.00 42.16 109 ALA A N 1
ATOM 777 C CA . ALA A 1 109 ? 13.778 11.673 9.619 1.00 42.16 109 ALA A CA 1
ATOM 778 C C . ALA A 1 109 ? 12.320 11.500 9.186 1.00 42.16 109 ALA A C 1
ATOM 780 O O . ALA A 1 109 ? 12.040 11.359 8.000 1.00 42.16 109 ALA A O 1
ATOM 781 N N . ILE A 1 110 ? 11.424 11.443 10.174 1.00 41.28 110 ILE A N 1
ATOM 782 C CA . ILE A 1 110 ? 10.177 12.219 10.325 1.00 41.28 110 ILE A CA 1
ATOM 783 C C . ILE A 1 110 ? 9.355 11.475 11.399 1.00 41.28 110 ILE A C 1
ATOM 785 O O . ILE A 1 110 ? 8.690 10.492 11.103 1.00 41.28 110 ILE A O 1
ATOM 789 N N . GLY A 1 111 ? 9.456 11.919 12.660 1.00 35.84 111 GLY A N 1
ATOM 790 C CA . GLY A 1 111 ? 8.609 11.450 13.773 1.00 35.84 111 GLY A CA 1
ATOM 791 C C . GLY A 1 111 ? 8.762 9.969 14.144 1.00 35.84 111 GLY A C 1
ATOM 792 O O . GLY A 1 111 ? 7.794 9.221 14.087 1.00 35.84 111 GLY A O 1
ATOM 793 N N . ASP A 1 112 ? 9.974 9.543 14.498 1.00 39.41 112 ASP A N 1
ATOM 794 C CA . ASP A 1 112 ? 10.316 8.140 14.767 1.00 39.41 112 ASP A CA 1
ATOM 795 C C . ASP A 1 112 ? 9.844 7.702 16.172 1.00 39.41 112 ASP A C 1
ATOM 797 O O . ASP A 1 112 ? 10.619 7.664 17.126 1.00 39.41 112 ASP A O 1
ATOM 801 N N . GLU A 1 113 ? 8.554 7.390 16.329 1.00 42.06 113 GLU A N 1
ATOM 802 C CA . GLU A 1 113 ? 8.220 6.261 17.201 1.00 42.06 113 GLU A CA 1
ATOM 803 C C . GLU A 1 113 ? 8.454 4.992 16.373 1.00 42.06 113 GLU A C 1
ATOM 805 O O . GLU A 1 113 ? 7.818 4.843 15.324 1.00 42.06 113 GLU A O 1
ATOM 810 N N . PRO A 1 114 ? 9.357 4.082 16.783 1.00 51.56 114 PRO A N 1
ATOM 811 C CA . PRO A 1 114 ? 9.665 2.888 16.013 1.00 51.56 114 PRO A CA 1
ATOM 812 C C . PRO A 1 114 ? 8.465 1.934 16.049 1.00 51.56 114 PRO A C 1
ATOM 814 O O . PRO A 1 114 ? 8.358 1.045 16.896 1.00 51.56 114 PRO A O 1
ATOM 817 N N . GLY A 1 115 ? 7.532 2.126 15.117 1.00 60.12 115 GLY A N 1
ATOM 818 C CA . GLY A 1 115 ? 6.501 1.148 14.809 1.00 60.12 115 GLY A CA 1
ATOM 819 C C . GLY A 1 115 ? 7.156 -0.161 14.388 1.00 60.12 115 GLY A C 1
ATOM 820 O O . GLY A 1 115 ? 8.169 -0.171 13.687 1.00 60.12 115 GLY A O 1
ATOM 821 N N . ARG A 1 116 ? 6.594 -1.288 14.828 1.00 76.62 116 ARG A N 1
ATOM 822 C CA . ARG A 1 116 ? 7.151 -2.599 14.484 1.00 76.62 116 ARG A CA 1
ATOM 823 C C . ARG A 1 116 ? 7.084 -2.796 12.973 1.00 76.62 116 ARG A C 1
ATOM 825 O O . ARG A 1 116 ? 6.077 -2.464 12.345 1.00 76.62 116 ARG A O 1
ATOM 832 N N . ALA A 1 117 ? 8.162 -3.331 12.407 1.00 86.19 117 ALA A N 1
ATOM 833 C CA . ALA A 1 117 ? 8.290 -3.600 10.983 1.00 86.19 117 ALA A CA 1
ATOM 834 C C . ALA A 1 117 ? 8.259 -5.110 10.723 1.00 86.19 117 ALA A C 1
ATOM 836 O O . ALA A 1 117 ? 9.004 -5.864 11.350 1.00 86.19 117 ALA A O 1
ATOM 837 N N . LEU A 1 118 ? 7.434 -5.552 9.774 1.00 88.94 118 LEU A N 1
ATOM 838 C CA . LEU A 1 118 ? 7.384 -6.942 9.323 1.00 88.94 118 LEU A CA 1
ATOM 839 C C . LEU A 1 118 ? 7.432 -6.992 7.797 1.00 88.94 118 LEU A C 1
ATOM 841 O O . LEU A 1 118 ? 6.632 -6.340 7.132 1.00 88.94 118 LEU A O 1
ATOM 845 N N . THR A 1 119 ? 8.349 -7.786 7.247 1.00 91.25 119 THR A N 1
ATOM 846 C CA . THR A 1 119 ? 8.476 -7.997 5.800 1.00 91.25 119 THR A CA 1
ATOM 847 C C . THR A 1 119 ? 7.871 -9.336 5.398 1.00 91.25 119 THR A C 1
ATOM 849 O O . THR A 1 119 ? 8.203 -10.368 5.983 1.00 91.25 119 THR A O 1
ATOM 852 N N . VAL A 1 120 ? 7.012 -9.332 4.378 1.00 90.88 120 VAL A N 1
ATOM 853 C CA . VAL A 1 120 ? 6.418 -10.535 3.783 1.00 90.88 120 VAL A CA 1
ATOM 854 C C . VAL A 1 120 ? 6.634 -10.556 2.266 1.00 90.88 120 VAL A C 1
ATOM 856 O O . VAL A 1 120 ? 6.647 -9.496 1.632 1.00 90.88 120 VAL A O 1
ATOM 859 N N . PRO A 1 121 ? 6.807 -11.738 1.653 1.00 93.06 121 PRO A N 1
ATOM 860 C CA . PRO A 1 121 ? 6.745 -11.868 0.205 1.00 93.06 121 PRO A CA 1
ATOM 861 C C . PRO A 1 121 ? 5.292 -11.731 -0.275 1.00 93.06 121 PRO A C 1
ATOM 863 O O . PRO A 1 121 ? 4.379 -12.295 0.328 1.00 93.06 121 PRO A O 1
ATOM 866 N N . TRP A 1 122 ? 5.075 -11.016 -1.376 1.00 92.69 122 TRP A N 1
ATOM 867 C CA . TRP A 1 122 ? 3.758 -10.839 -1.991 1.00 92.69 122 TRP A CA 1
ATOM 868 C C . TRP A 1 122 ? 3.895 -10.623 -3.503 1.00 92.69 122 TRP A C 1
ATOM 870 O O . TRP A 1 122 ? 4.568 -9.694 -3.926 1.00 92.69 122 TRP A O 1
ATOM 880 N N . GLU A 1 123 ? 3.298 -11.495 -4.322 1.00 89.00 123 GLU A N 1
ATOM 881 C CA . GLU A 1 123 ? 3.257 -11.395 -5.800 1.00 89.00 123 GLU A CA 1
ATOM 882 C C . GLU A 1 123 ? 4.598 -11.055 -6.505 1.00 89.00 123 GLU A C 1
ATOM 884 O O . GLU A 1 123 ? 4.628 -10.332 -7.497 1.00 89.00 123 GLU A O 1
ATOM 889 N N . GLY A 1 124 ? 5.732 -11.579 -6.020 1.00 88.06 124 GLY A N 1
ATOM 890 C CA . GLY A 1 124 ? 7.061 -11.278 -6.591 1.00 88.06 124 GLY A CA 1
ATOM 891 C C . GLY A 1 124 ? 7.700 -9.982 -6.069 1.00 88.06 124 GLY A C 1
ATOM 892 O O . GLY A 1 124 ? 8.733 -9.535 -6.573 1.00 88.06 124 GLY A O 1
ATOM 893 N N . PHE A 1 125 ? 7.114 -9.401 -5.026 1.00 91.06 125 PHE A N 1
ATOM 894 C CA . PHE A 1 125 ? 7.606 -8.253 -4.279 1.00 91.06 125 PHE A CA 1
ATOM 895 C C . PHE A 1 125 ? 7.906 -8.635 -2.832 1.00 91.06 125 PHE A C 1
ATOM 897 O O . PHE A 1 125 ? 7.370 -9.604 -2.293 1.00 91.06 125 PHE A O 1
ATOM 904 N N . SER A 1 126 ? 8.750 -7.835 -2.195 1.00 91.56 126 SER A N 1
ATOM 905 C CA . SER A 1 126 ? 8.910 -7.816 -0.745 1.00 91.56 126 SER A CA 1
ATOM 906 C C . SER A 1 126 ? 8.165 -6.598 -0.216 1.00 91.56 126 SER A C 1
ATOM 908 O O . SER A 1 126 ? 8.472 -5.474 -0.624 1.00 91.56 126 SER A O 1
ATOM 910 N N . VAL A 1 127 ? 7.193 -6.817 0.670 1.00 92.25 127 VAL A N 1
ATOM 911 C CA . VAL A 1 127 ? 6.383 -5.758 1.285 1.00 92.25 127 VAL A CA 1
ATOM 912 C C . VAL A 1 127 ? 6.700 -5.694 2.770 1.00 92.25 127 VAL A C 1
ATOM 914 O O . VAL A 1 127 ? 6.482 -6.660 3.499 1.00 92.25 127 VAL A O 1
ATOM 917 N N . THR A 1 128 ? 7.204 -4.553 3.219 1.00 92.62 128 THR A N 1
ATOM 918 C CA . THR A 1 128 ? 7.437 -4.253 4.630 1.00 92.62 128 THR A CA 1
ATOM 919 C C . THR A 1 128 ? 6.291 -3.403 5.154 1.00 92.62 128 THR A C 1
ATOM 921 O O . THR A 1 128 ? 6.127 -2.261 4.731 1.00 92.62 128 THR A O 1
ATOM 924 N N . GLY A 1 129 ? 5.505 -3.958 6.073 1.00 92.56 129 GLY A N 1
ATOM 925 C CA . GLY A 1 129 ? 4.503 -3.218 6.832 1.00 92.56 129 GLY A CA 1
ATOM 926 C C . GLY A 1 129 ? 5.102 -2.612 8.088 1.00 92.56 129 GLY A C 1
ATOM 927 O O . GLY A 1 129 ? 5.784 -3.321 8.827 1.00 92.56 129 GLY A O 1
ATOM 928 N N . ARG A 1 130 ? 4.816 -1.337 8.354 1.00 91.44 130 ARG A N 1
ATOM 929 C CA . ARG A 1 130 ? 5.176 -0.642 9.595 1.00 91.44 130 ARG A CA 1
ATOM 930 C C . ARG A 1 130 ? 3.946 0.001 10.210 1.00 91.44 130 ARG A C 1
ATOM 932 O O . ARG A 1 130 ? 3.263 0.774 9.542 1.00 91.44 130 ARG A O 1
ATOM 939 N N . ALA A 1 131 ? 3.656 -0.323 11.465 1.00 89.31 131 ALA A N 1
ATOM 940 C CA . ALA A 1 131 ? 2.535 0.257 12.201 1.00 89.31 131 ALA A CA 1
ATOM 941 C C . ALA A 1 131 ? 2.750 0.156 13.718 1.00 89.31 131 ALA A C 1
ATOM 943 O O . ALA A 1 131 ? 3.467 -0.719 14.208 1.00 89.31 131 ALA A O 1
ATOM 944 N N . LEU A 1 132 ? 2.069 1.019 14.473 1.00 89.19 132 LEU A N 1
ATOM 945 C CA . LEU A 1 132 ? 2.012 0.976 15.939 1.00 89.19 132 LEU A CA 1
ATOM 946 C C . LEU A 1 132 ? 0.939 -0.023 16.412 1.00 89.19 132 LEU A C 1
ATOM 948 O O . LEU A 1 132 ? -0.027 0.338 17.080 1.00 89.19 132 LEU A O 1
ATOM 952 N N . VAL A 1 133 ? 1.078 -1.291 16.019 1.00 84.88 133 VAL A N 1
ATOM 953 C CA . VAL A 1 133 ? 0.178 -2.393 16.406 1.00 84.88 133 VAL A CA 1
ATOM 954 C C . VAL A 1 133 ? 0.986 -3.623 16.847 1.00 84.88 133 VAL A C 1
ATOM 956 O O . VAL A 1 133 ? 2.156 -3.742 16.481 1.00 84.88 133 VAL A O 1
ATOM 959 N N . PRO A 1 134 ? 0.393 -4.562 17.611 1.00 86.75 134 PRO A N 1
ATOM 960 C CA . PRO A 1 134 ? 1.055 -5.823 17.959 1.00 86.75 134 PRO A CA 1
ATOM 961 C C . PRO A 1 134 ? 1.455 -6.644 16.721 1.00 86.75 134 PRO A C 1
ATOM 963 O O . PRO A 1 134 ? 0.757 -6.598 15.706 1.00 86.75 134 PRO A O 1
ATOM 966 N N . ASP A 1 135 ? 2.515 -7.457 16.806 1.00 84.56 135 ASP A N 1
ATOM 967 C CA . ASP A 1 135 ? 3.023 -8.251 15.669 1.00 84.56 135 ASP A CA 1
ATOM 968 C C . ASP A 1 135 ? 1.991 -9.207 15.089 1.00 84.56 135 ASP A C 1
ATOM 970 O O . ASP A 1 135 ? 1.919 -9.354 13.872 1.00 84.56 135 ASP A O 1
ATOM 974 N N . ASP A 1 136 ? 1.171 -9.843 15.927 1.00 88.06 136 ASP A N 1
ATOM 975 C CA . ASP A 1 136 ? 0.110 -10.729 15.446 1.00 88.06 136 ASP A CA 1
ATOM 976 C C . ASP A 1 136 ? -0.915 -9.964 14.606 1.00 88.06 136 ASP A C 1
ATOM 978 O O . ASP A 1 136 ? -1.377 -10.456 13.574 1.00 88.06 136 ASP A O 1
ATOM 982 N N . SER A 1 137 ? -1.234 -8.732 15.006 1.00 90.19 137 SER A N 1
ATOM 983 C CA . SER A 1 137 ? -2.115 -7.841 14.252 1.00 90.19 137 SER A CA 1
ATOM 984 C C . SER A 1 137 ? -1.450 -7.380 12.958 1.00 90.19 137 SER A C 1
ATOM 986 O O . SER A 1 137 ? -2.081 -7.443 11.905 1.00 90.19 137 SER A O 1
ATOM 988 N N . LEU A 1 138 ? -0.172 -6.988 12.999 1.00 90.75 138 LEU A N 1
ATOM 989 C CA . LEU A 1 138 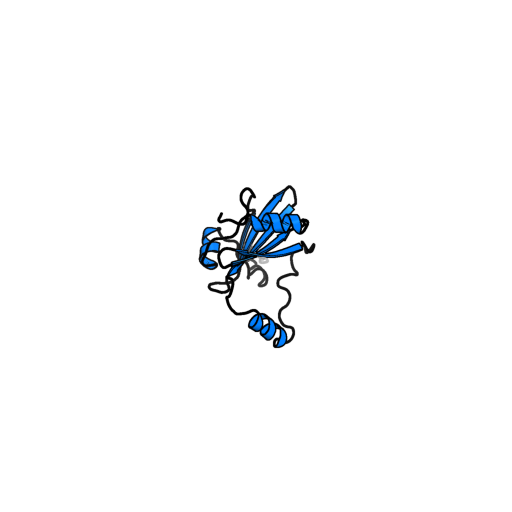? 0.589 -6.604 11.806 1.00 90.75 138 LEU A CA 1
ATOM 990 C C . LEU A 1 138 ? 0.694 -7.768 10.813 1.00 90.75 138 LEU A C 1
ATOM 992 O O . LEU A 1 138 ? 0.464 -7.591 9.620 1.00 90.75 138 LEU A O 1
ATOM 996 N N . ARG A 1 139 ? 0.950 -8.983 11.302 1.00 89.88 139 ARG A N 1
ATOM 997 C CA . ARG A 1 139 ? 0.974 -10.206 10.494 1.00 89.88 139 ARG A CA 1
ATOM 998 C C . ARG A 1 139 ? -0.385 -10.481 9.856 1.00 89.88 139 ARG A C 1
ATOM 1000 O O . ARG A 1 139 ? -0.432 -10.782 8.668 1.00 89.88 139 ARG A O 1
ATOM 1007 N N . ARG A 1 140 ? -1.483 -10.344 10.609 1.00 91.94 140 ARG A N 1
ATOM 1008 C CA . ARG A 1 140 ? -2.854 -10.488 10.083 1.00 91.94 140 ARG A CA 1
ATOM 1009 C C . ARG A 1 140 ? -3.215 -9.412 9.057 1.00 91.94 140 ARG A C 1
ATOM 1011 O O . ARG A 1 140 ? -4.001 -9.679 8.155 1.00 91.94 140 ARG A O 1
ATOM 1018 N N . LEU A 1 141 ? -2.677 -8.202 9.188 1.00 92.56 141 LEU A N 1
ATOM 1019 C CA . LEU A 1 141 ? -2.856 -7.137 8.198 1.00 92.56 141 LEU A CA 1
ATOM 1020 C C . LEU A 1 141 ? -2.089 -7.459 6.914 1.00 92.56 141 LEU A C 1
ATOM 1022 O O . LEU A 1 141 ? -2.665 -7.421 5.830 1.00 92.56 141 LEU A O 1
ATOM 1026 N N . LEU A 1 142 ? -0.824 -7.861 7.034 1.00 92.44 142 LEU A N 1
ATOM 1027 C CA . LEU A 1 142 ? 0.012 -8.210 5.886 1.00 92.44 142 LEU A CA 1
ATOM 1028 C C . LEU A 1 142 ? -0.415 -9.511 5.192 1.00 92.44 142 LEU A C 1
ATOM 1030 O O . LEU A 1 142 ? -0.169 -9.678 4.002 1.00 92.44 142 LEU A O 1
ATOM 1034 N N . SER A 1 143 ? -1.127 -10.413 5.872 1.00 92.31 143 SER A N 1
ATOM 1035 C CA . SER A 1 143 ? -1.738 -11.576 5.213 1.00 92.31 143 SER A CA 1
ATOM 1036 C C . SER A 1 143 ? -2.953 -11.218 4.350 1.00 92.31 143 SER A C 1
ATOM 1038 O O . SER A 1 143 ? -3.466 -12.078 3.642 1.00 92.31 143 SER A O 1
ATOM 1040 N N . ARG A 1 144 ? -3.449 -9.977 4.431 1.00 93.12 144 ARG A N 1
ATOM 1041 C CA . ARG A 1 144 ? -4.598 -9.477 3.659 1.00 93.12 144 ARG A CA 1
ATOM 1042 C C . ARG A 1 144 ? -4.184 -8.606 2.474 1.00 93.12 144 ARG A C 1
ATOM 1044 O O . ARG A 1 144 ? -5.052 -7.962 1.892 1.00 93.12 144 ARG A O 1
ATOM 1051 N N . LEU A 1 145 ? -2.893 -8.558 2.142 1.00 93.69 145 LEU A N 1
ATOM 1052 C CA . LEU A 1 145 ? -2.408 -7.759 1.022 1.00 93.69 145 LEU A CA 1
ATOM 1053 C C . LEU A 1 145 ? -3.077 -8.185 -0.285 1.00 93.69 145 LEU A C 1
ATOM 1055 O O . LEU A 1 145 ? -3.069 -9.360 -0.660 1.00 93.69 145 LEU A O 1
ATOM 1059 N N . SER A 1 146 ? -3.610 -7.201 -0.994 1.00 90.62 146 SER A N 1
ATOM 1060 C CA . SER A 1 146 ? -4.192 -7.353 -2.317 1.00 90.62 146 SER A CA 1
ATOM 1061 C C . SER A 1 146 ? -3.798 -6.187 -3.212 1.00 90.62 146 SER A C 1
ATOM 1063 O O . SER A 1 146 ? -3.195 -5.199 -2.784 1.00 90.62 146 SER A O 1
ATOM 1065 N N . ARG A 1 147 ? -4.190 -6.311 -4.476 1.00 88.69 147 ARG A N 1
ATOM 1066 C CA . ARG A 1 147 ? -4.205 -5.198 -5.423 1.00 88.69 147 ARG A CA 1
ATOM 1067 C C . ARG A 1 147 ? -5.248 -4.154 -4.971 1.00 88.69 147 ARG A C 1
ATOM 1069 O O . ARG A 1 147 ? -6.193 -4.565 -4.283 1.00 88.69 147 ARG A O 1
ATOM 1076 N N . PRO A 1 148 ? -5.041 -2.860 -5.280 1.00 76.88 148 PRO A N 1
ATOM 1077 C CA . PRO A 1 148 ? -5.969 -1.780 -4.939 1.00 76.88 148 PRO A CA 1
ATOM 1078 C C . PRO A 1 148 ? -7.352 -1.947 -5.576 1.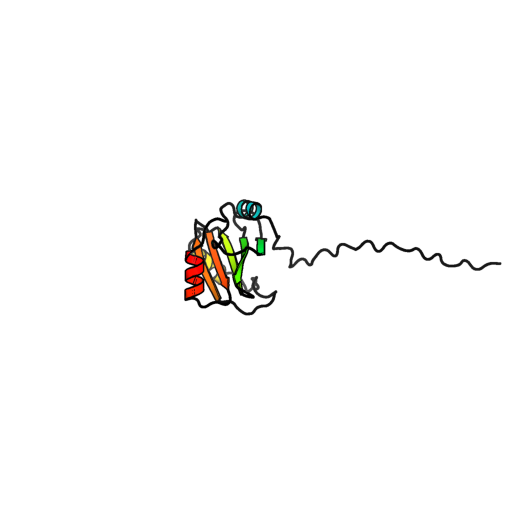00 76.88 148 PRO A C 1
ATOM 1080 O O . PRO A 1 148 ? -7.450 -2.603 -6.640 1.00 76.88 148 PRO A O 1
#

Foldseek 3Di:
DDDDDDDPPPPPPPPPPPPPDVLVVFKDWDDLVVLCVFLVHFDWDFPPWDWPTKIWGDGDQAIWIWIWTDPDVVKIKIKIKHAPPPPDPVVVVVVVVPDDPPDPPPPPDDDDPFFDWDWDDDPRMIIIIGINDDPVVSVVRNVRIDGD